P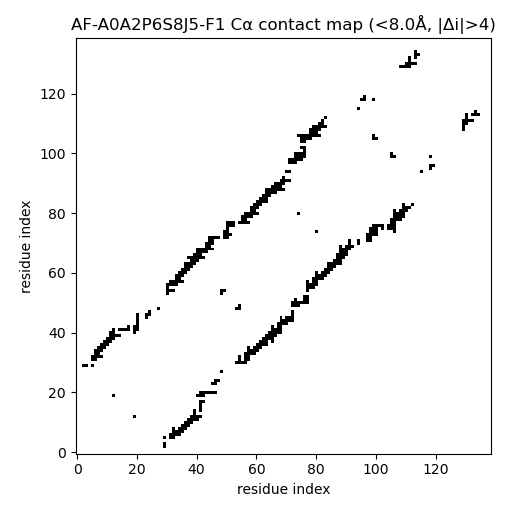rotein AF-A0A2P6S8J5-F1 (afdb_monomer)

Mean predicted aligned error: 9.59 Å

pLDDT: mean 77.45, std 19.4, range [32.59, 96.19]

Radius of gyration: 15.33 Å; Cα contacts (8 Å, |Δi|>4): 266; chains: 1; bounding box: 37×44×43 Å

Secondary structure (DSSP, 8-state):
---TT--EEEEE--S--THHHHHHHHT---TT--EEEEES---SS--GGGG-GGGTT--EEEEES-TT--S---GGG-TT--EEEEE--TT-----HHHHTT-SS-STT-SS---------SS-----TT---------

Foldseek 3Di:
DDPPPQQEDAEEDPDQDPCLQVCQQVCLDQLNHAEYHYYQAADQEGHQSVQDCSNLNHAYYAYYQNQNHQADAQNQSNARHAYYHHYNNNNPPAHAPRNNPPDPGGPQRYAQDEDHDDHPDPDDDDDPPHHDDYDDDDD

Nearest PDB structures (foldseek):
  8dre-assembly1_B  TM=5.896E-01  e=9.379E-01  Mus musculus
  8f77-assembly1_B  TM=5.896E-01  e=9.379E-01  Mus musculus
  8rts-assembly1_A  TM=6.343E-01  e=2.323E+00  Homo sapiens
  5o0o-assembly1_C  TM=6.113E-01  e=3.084E+00  Mus musculus
  8ben-assembly4_D  TM=3.947E-01  e=1.318E+00  Mus musculus

Solvent-accessible surface area (backbone atoms only — not comparable to full-atom values): 8150 Å² total; per-residue (Å²): 136,86,69,84,83,57,33,64,47,78,46,77,45,93,64,81,58,80,62,53,39,57,51,58,53,71,54,72,71,64,49,71,28,29,33,44,35,43,29,29,45,54,31,54,58,64,47,70,67,81,21,34,64,73,35,33,59,22,29,35,42,36,43,33,47,23,38,51,19,44,55,68,53,22,52,18,42,19,64,46,28,33,41,78,43,79,45,57,43,75,46,44,82,71,85,60,62,62,32,32,38,96,43,93,66,46,40,77,53,36,51,65,68,66,87,74,82,78,77,90,62,87,80,87,83,91,82,73,93,56,65,79,63,80,90,88,79,89,130

InterPro domains:
  IPR032675 Leucine-rich repeat domain superfamily [G3DSA:3.80.10.10] (1-138)
  IPR056789 R13L1/DRL21-like, LRR repeat region [PF25019] (2-88)

Sequence (139 aa):
MNKEGLNTLQLEWSGTSEKESEVLCSLEPHKKLLDLTIKGYNGFEFSKWIGHPSFSDMTHVKLENCKNCRFLPPLGQLPFLKKLWIQGLANVKSVGAEFYGECSLPFPVLENWKEWLPCKTNEEIRVFPCLRQVSISRI

Structure (mmCIF, N/CA/C/O backbone):
data_AF-A0A2P6S8J5-F1
#
_entry.id   AF-A0A2P6S8J5-F1
#
loop_
_atom_site.group_PDB
_atom_site.id
_atom_site.type_symbol
_atom_site.label_atom_id
_atom_site.label_alt_id
_atom_site.label_comp_id
_atom_site.label_asym_id
_atom_site.label_entity_id
_atom_site.label_seq_id
_atom_site.pdbx_PDB_ins_code
_atom_site.Cartn_x
_atom_site.Cartn_y
_atom_site.Cartn_z
_atom_site.occupancy
_atom_site.B_iso_or_equiv
_atom_site.auth_seq_id
_atom_site.auth_comp_id
_atom_site.auth_asym_id
_atom_site.auth_atom_id
_atom_site.pdbx_PDB_model_num
ATOM 1 N N . MET A 1 1 ? 7.234 13.595 20.182 1.00 39.31 1 MET A N 1
ATOM 2 C CA . MET A 1 1 ? 6.061 14.138 19.461 1.00 39.31 1 MET A CA 1
ATOM 3 C C . MET A 1 1 ? 5.078 13.001 19.247 1.00 39.31 1 MET A C 1
ATOM 5 O O . MET A 1 1 ? 5.419 12.052 18.553 1.00 39.31 1 MET A O 1
ATOM 9 N N . ASN A 1 2 ? 3.925 13.058 19.912 1.00 41.12 2 ASN A N 1
ATOM 10 C CA . ASN A 1 2 ? 2.904 12.014 19.875 1.00 41.12 2 ASN A CA 1
ATOM 11 C C . ASN A 1 2 ? 2.052 12.216 18.605 1.00 41.12 2 ASN A C 1
ATOM 13 O O . ASN A 1 2 ? 1.452 13.275 18.448 1.00 41.12 2 ASN A O 1
ATOM 17 N N . LYS A 1 3 ? 2.062 11.262 17.663 1.00 55.09 3 LYS A N 1
ATOM 18 C CA . LYS A 1 3 ? 1.272 11.300 16.408 1.00 55.09 3 LYS A CA 1
ATOM 19 C C . LYS A 1 3 ? -0.070 10.566 16.572 1.00 55.09 3 LYS A C 1
ATOM 21 O O . LYS A 1 3 ? -0.522 9.870 15.665 1.00 55.09 3 LYS A O 1
ATOM 26 N N . GLU A 1 4 ? -0.679 10.662 17.751 1.00 51.75 4 GLU A N 1
ATOM 27 C CA . GLU A 1 4 ? -1.990 10.070 18.014 1.00 51.75 4 GLU A CA 1
ATOM 28 C C . GLU A 1 4 ? -3.037 10.772 17.136 1.00 51.75 4 GLU A C 1
ATOM 30 O O . GLU A 1 4 ? -3.260 11.971 17.266 1.00 51.75 4 GLU A O 1
ATOM 35 N N . GLY A 1 5 ? -3.621 10.037 16.183 1.00 58.72 5 GLY A N 1
ATOM 36 C CA . GLY A 1 5 ? -4.653 10.536 15.264 1.00 58.72 5 GLY A CA 1
ATOM 37 C C . GLY A 1 5 ? -4.261 10.578 13.783 1.00 58.72 5 GLY A C 1
ATOM 38 O O . GLY A 1 5 ? -5.130 10.795 12.941 1.00 58.72 5 GLY A O 1
ATOM 39 N N . LEU A 1 6 ? -2.993 10.329 13.428 1.00 64.44 6 LEU A N 1
ATOM 40 C CA . LEU A 1 6 ? -2.601 10.136 12.025 1.00 64.44 6 LEU A CA 1
ATOM 41 C C . LEU A 1 6 ? -2.958 8.719 11.569 1.00 64.44 6 LEU A C 1
ATOM 43 O O . LEU A 1 6 ? -2.124 7.816 11.541 1.00 64.44 6 LEU A O 1
ATOM 47 N N . ASN A 1 7 ? -4.225 8.550 11.211 1.00 86.44 7 ASN A N 1
ATOM 48 C CA . ASN A 1 7 ? -4.762 7.302 10.676 1.00 86.44 7 ASN A CA 1
ATOM 49 C C . ASN A 1 7 ? -4.587 7.202 9.153 1.00 86.44 7 ASN A C 1
ATOM 51 O O . ASN A 1 7 ? -4.858 6.156 8.577 1.00 86.44 7 ASN A O 1
ATOM 55 N N . THR A 1 8 ? -4.108 8.262 8.504 1.00 91.44 8 THR A N 1
ATOM 56 C CA . THR A 1 8 ? -3.894 8.315 7.058 1.00 91.44 8 THR A CA 1
ATOM 57 C C . THR A 1 8 ? -2.481 8.801 6.769 1.00 91.44 8 THR A C 1
ATOM 59 O O . THR A 1 8 ? -2.024 9.790 7.347 1.00 91.44 8 THR A O 1
ATOM 62 N N . LEU A 1 9 ? -1.796 8.122 5.855 1.00 93.38 9 LEU A N 1
ATOM 63 C CA . LEU A 1 9 ? -0.465 8.471 5.382 1.00 93.38 9 LEU A CA 1
ATOM 64 C C . LEU A 1 9 ? -0.464 8.488 3.856 1.00 93.38 9 LEU A C 1
ATOM 66 O O . LEU A 1 9 ? -0.720 7.472 3.213 1.00 93.38 9 LEU A O 1
ATOM 70 N N . GLN A 1 10 ? -0.138 9.644 3.284 1.00 94.19 10 GLN A N 1
ATOM 71 C CA . GLN A 1 10 ? 0.053 9.804 1.850 1.00 94.19 10 GLN 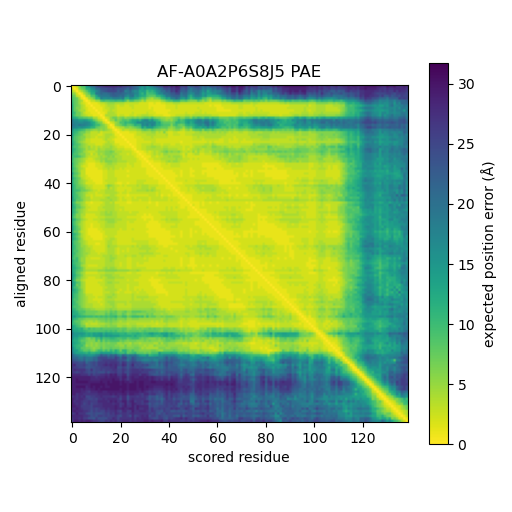A CA 1
ATOM 72 C C . GLN A 1 10 ? 1.485 10.245 1.574 1.00 94.19 10 GLN A C 1
ATOM 74 O O . GLN A 1 10 ? 1.962 11.228 2.140 1.00 94.19 10 GLN A O 1
ATOM 79 N N . LEU A 1 11 ? 2.151 9.512 0.690 1.00 93.75 11 LEU A N 1
ATOM 80 C CA . LEU A 1 11 ? 3.504 9.782 0.241 1.00 93.75 11 LEU A CA 1
ATOM 81 C C . LEU A 1 11 ? 3.511 9.834 -1.283 1.00 93.75 11 LEU A C 1
ATOM 83 O O . LEU A 1 11 ? 2.980 8.942 -1.949 1.00 93.75 11 LEU A O 1
ATOM 87 N N . GLU A 1 12 ? 4.093 10.893 -1.827 1.00 94.75 12 GLU A N 1
ATOM 88 C CA . GLU A 1 12 ? 4.126 11.143 -3.260 1.00 94.75 12 GLU A CA 1
ATOM 89 C C . GLU A 1 12 ? 5.514 11.626 -3.663 1.00 94.75 12 GLU A C 1
ATOM 91 O O . GLU A 1 12 ? 6.037 12.588 -3.099 1.00 94.75 12 GLU A O 1
ATOM 96 N N . TRP A 1 13 ? 6.103 10.932 -4.632 1.00 92.81 13 TRP A N 1
ATOM 97 C CA . TRP A 1 13 ? 7.406 11.247 -5.196 1.00 92.81 13 TRP A CA 1
ATOM 98 C C . TRP A 1 13 ? 7.263 11.658 -6.654 1.00 92.81 13 TRP A C 1
ATOM 100 O O . TRP A 1 13 ? 6.504 11.070 -7.423 1.00 92.81 13 TRP A O 1
ATOM 110 N N . SER A 1 14 ? 8.019 12.685 -7.025 1.00 84.94 14 SER A N 1
ATOM 111 C CA . SER A 1 14 ? 8.126 13.203 -8.391 1.00 84.94 14 SER A CA 1
ATOM 112 C C . SER A 1 14 ? 9.538 13.053 -8.971 1.00 84.94 14 SER A C 1
ATOM 114 O O . SER A 1 14 ? 9.790 13.495 -10.091 1.00 84.94 14 SER A O 1
ATOM 116 N N . GLY A 1 15 ? 10.462 12.451 -8.214 1.00 74.94 15 GLY A N 1
ATOM 117 C CA . GLY A 1 15 ? 11.867 12.285 -8.573 1.00 74.94 15 GLY A CA 1
ATOM 118 C C . GLY A 1 15 ? 12.255 10.835 -8.862 1.00 74.94 15 GLY A C 1
ATOM 119 O O . GLY A 1 15 ? 11.421 9.939 -8.933 1.00 74.94 15 GLY A O 1
ATOM 120 N N . THR A 1 16 ? 13.555 10.625 -9.062 1.00 69.56 16 THR A N 1
ATOM 121 C CA . THR A 1 16 ? 14.168 9.297 -9.220 1.00 69.56 16 THR A CA 1
ATOM 122 C C . THR A 1 16 ? 15.303 9.098 -8.217 1.00 69.56 16 THR A C 1
ATOM 124 O O . THR A 1 16 ? 16.317 8.478 -8.539 1.00 69.56 16 THR A O 1
ATOM 127 N N . SER A 1 17 ? 15.194 9.703 -7.034 1.00 75.75 17 SER A N 1
ATOM 128 C CA . SER A 1 17 ? 16.302 9.739 -6.077 1.00 75.75 17 SER A CA 1
ATOM 129 C C . SER A 1 17 ? 16.460 8.386 -5.387 1.00 75.75 17 SER A C 1
ATOM 131 O O . SER A 1 17 ? 15.486 7.788 -4.940 1.00 75.75 17 SER A O 1
ATOM 133 N N . GLU A 1 18 ? 17.694 7.919 -5.212 1.00 70.12 18 GLU A N 1
ATOM 134 C CA . GLU A 1 18 ? 17.965 6.686 -4.455 1.00 70.12 18 GLU A CA 1
ATOM 135 C C . GLU A 1 18 ? 17.551 6.810 -2.975 1.00 70.12 18 GLU A C 1
ATOM 137 O O . GLU A 1 18 ? 17.234 5.817 -2.320 1.00 70.12 18 GLU A O 1
ATOM 142 N N . LYS A 1 19 ? 17.441 8.048 -2.471 1.00 82.81 19 LYS A N 1
ATOM 143 C CA . LYS A 1 19 ? 17.068 8.354 -1.081 1.00 82.81 19 LYS A CA 1
ATOM 144 C C . LYS A 1 19 ? 15.608 8.049 -0.750 1.00 82.81 19 LYS A C 1
ATOM 146 O O . LYS A 1 19 ? 15.244 8.019 0.421 1.00 82.81 19 LYS A O 1
ATOM 151 N N . GLU A 1 20 ? 14.754 7.837 -1.748 1.00 87.56 20 GLU A N 1
ATOM 152 C CA . GLU A 1 20 ? 13.328 7.565 -1.524 1.00 87.56 20 GLU A CA 1
ATOM 153 C C . GLU A 1 20 ? 13.124 6.296 -0.693 1.00 87.56 20 GLU A C 1
ATOM 155 O O . GLU A 1 20 ? 12.284 6.276 0.208 1.00 87.56 20 GLU A O 1
ATOM 160 N N . SER A 1 21 ? 13.943 5.269 -0.943 1.00 87.75 21 SER A N 1
ATOM 161 C CA . SER A 1 21 ? 13.896 4.000 -0.209 1.00 87.75 21 SER A CA 1
ATOM 162 C C . SER A 1 21 ? 14.289 4.185 1.257 1.00 87.75 21 SER A C 1
ATOM 164 O O . SER A 1 21 ? 13.633 3.653 2.149 1.00 87.75 21 SER A O 1
ATOM 166 N N . GLU A 1 22 ? 15.327 4.983 1.525 1.00 87.94 22 GLU A N 1
ATOM 167 C CA . GLU A 1 22 ? 15.774 5.299 2.888 1.00 87.94 22 GLU A CA 1
ATOM 168 C C . GLU A 1 22 ? 14.699 6.062 3.667 1.00 87.94 22 GLU A C 1
ATOM 170 O O . GLU A 1 22 ? 14.434 5.751 4.832 1.00 87.94 22 GLU A O 1
ATOM 175 N N . VAL A 1 23 ? 14.042 7.025 3.013 1.00 89.94 23 VAL A N 1
ATOM 176 C CA . VAL A 1 23 ? 12.940 7.797 3.603 1.00 89.94 23 VAL A CA 1
ATOM 177 C C . VAL A 1 23 ? 11.759 6.887 3.932 1.00 89.94 23 VAL A C 1
ATOM 179 O O . VAL A 1 23 ? 11.255 6.936 5.054 1.00 89.94 23 VAL A O 1
ATOM 182 N N . LEU A 1 24 ? 11.334 6.033 2.994 1.00 90.81 24 LEU A N 1
ATOM 183 C CA . LEU A 1 24 ? 10.219 5.106 3.211 1.00 90.81 24 LEU A CA 1
ATOM 184 C C . LEU A 1 24 ? 10.516 4.114 4.346 1.00 90.81 24 LEU A C 1
ATOM 186 O O . LEU A 1 24 ? 9.639 3.839 5.171 1.00 90.81 24 LEU A O 1
ATOM 190 N N . CYS A 1 2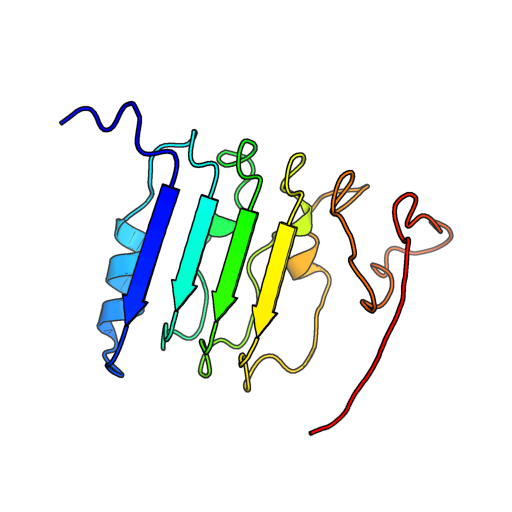5 ? 11.760 3.629 4.425 1.00 88.31 25 CYS A N 1
ATOM 191 C CA . CYS A 1 25 ? 12.211 2.730 5.485 1.00 88.31 25 CYS A CA 1
ATOM 192 C C . CYS A 1 25 ? 12.246 3.413 6.856 1.00 88.31 25 CYS A C 1
ATOM 194 O O . CYS A 1 25 ? 11.817 2.815 7.838 1.00 88.31 25 CYS A O 1
ATOM 196 N N . SER A 1 26 ? 12.711 4.661 6.925 1.00 87.06 26 SER A N 1
ATOM 197 C CA . SER A 1 26 ? 12.886 5.383 8.195 1.00 87.06 26 SER A CA 1
ATOM 198 C C . SER A 1 26 ? 11.584 5.963 8.754 1.00 87.06 26 SER A C 1
ATOM 200 O O . SER A 1 26 ? 11.548 6.411 9.898 1.00 87.06 26 SER A O 1
ATOM 202 N N . LEU A 1 27 ? 10.520 6.007 7.950 1.00 87.25 27 LEU A N 1
ATOM 203 C CA . LEU A 1 27 ? 9.283 6.688 8.319 1.00 87.25 27 LEU A CA 1
ATOM 204 C C . LEU A 1 27 ? 8.454 5.951 9.377 1.00 87.25 27 LEU A C 1
ATOM 206 O O . LEU A 1 27 ? 7.691 6.635 10.058 1.00 87.25 27 LEU A O 1
ATOM 210 N N . GLU A 1 28 ? 8.568 4.613 9.448 1.00 85.88 28 GLU A N 1
ATOM 211 C CA . GLU A 1 28 ? 7.709 3.666 10.190 1.00 85.88 28 GLU A CA 1
ATOM 212 C C . GLU A 1 28 ? 6.605 4.353 11.027 1.00 85.88 28 GLU A C 1
ATOM 214 O O . GLU A 1 28 ? 6.857 4.835 12.138 1.00 85.88 28 GLU A O 1
ATOM 219 N N . PRO A 1 29 ? 5.382 4.482 10.477 1.00 87.88 29 PRO A N 1
ATOM 220 C CA . PRO A 1 29 ? 4.339 5.284 11.096 1.00 87.88 29 PRO A CA 1
ATOM 221 C C . PRO A 1 29 ? 3.741 4.600 12.330 1.00 87.88 29 PRO A C 1
ATOM 223 O O . PRO A 1 29 ? 4.057 3.466 12.687 1.00 87.88 29 PRO A O 1
ATOM 226 N N . HIS A 1 30 ? 2.823 5.303 12.993 1.00 88.56 30 HIS A N 1
ATOM 227 C CA . HIS A 1 30 ? 2.091 4.731 14.114 1.00 88.56 30 HIS A CA 1
ATOM 228 C C . HIS A 1 30 ? 1.254 3.521 13.659 1.00 88.56 30 HIS A C 1
ATOM 230 O O . HIS A 1 30 ? 0.598 3.564 12.623 1.00 88.56 30 HIS A O 1
ATOM 236 N N . LYS A 1 31 ? 1.219 2.463 14.476 1.00 90.38 31 LYS A N 1
ATOM 237 C CA . LYS A 1 31 ? 0.576 1.169 14.164 1.00 90.38 31 LYS A CA 1
ATOM 238 C C . LYS A 1 31 ? -0.937 1.240 13.908 1.00 90.38 31 LYS A C 1
ATOM 240 O O . LYS A 1 31 ? -1.483 0.378 13.240 1.00 90.38 31 LYS A O 1
ATOM 245 N N . LYS A 1 32 ? -1.590 2.305 14.386 1.00 91.06 32 LYS A N 1
ATOM 246 C CA . LYS A 1 32 ? -3.016 2.621 14.142 1.00 91.06 32 LYS A CA 1
ATOM 247 C C . LYS A 1 32 ? -3.284 3.250 12.762 1.00 91.06 32 LYS A C 1
ATOM 249 O O . LYS A 1 32 ? -4.295 3.923 12.575 1.00 91.06 32 LYS A O 1
ATOM 254 N N . LEU A 1 33 ? -2.353 3.109 11.819 1.00 93.00 33 LEU A N 1
ATOM 255 C CA . LEU A 1 33 ? -2.529 3.591 10.455 1.00 93.00 33 LEU A CA 1
ATOM 256 C C . LEU A 1 33 ? -3.657 2.799 9.780 1.00 93.00 33 LEU A C 1
ATOM 258 O O . LEU A 1 33 ? -3.575 1.580 9.675 1.00 93.00 33 LEU A O 1
ATOM 262 N N . LEU A 1 34 ? -4.689 3.498 9.311 1.00 93.69 34 LEU A N 1
ATOM 263 C CA . LEU A 1 34 ? -5.837 2.922 8.610 1.00 93.69 34 LEU A CA 1
ATOM 264 C C . LEU A 1 34 ? -5.660 2.982 7.091 1.00 93.69 34 LEU A C 1
ATOM 266 O O . LEU A 1 34 ? -6.004 2.022 6.403 1.00 93.69 34 LEU A O 1
ATOM 270 N N . ASP A 1 35 ? -5.111 4.084 6.577 1.00 94.44 35 ASP A N 1
ATOM 271 C CA . ASP A 1 35 ? -5.055 4.364 5.145 1.00 94.44 35 ASP A CA 1
ATOM 272 C C . ASP A 1 35 ? -3.632 4.709 4.703 1.00 94.44 35 ASP A C 1
ATOM 274 O O . ASP A 1 35 ? -3.022 5.660 5.199 1.00 94.44 35 ASP A O 1
ATOM 278 N N . LEU A 1 36 ? -3.116 3.973 3.722 1.00 96.19 36 LEU A N 1
ATOM 279 C CA . LEU A 1 36 ? -1.814 4.216 3.114 1.00 96.19 36 LEU A CA 1
ATOM 280 C C . LEU A 1 36 ? -1.964 4.502 1.621 1.00 96.19 36 LEU A C 1
ATOM 282 O O . LEU A 1 36 ? -2.528 3.705 0.874 1.00 96.19 36 LEU A O 1
ATOM 286 N N . THR A 1 37 ? -1.397 5.616 1.165 1.00 95.62 37 THR A N 1
ATOM 287 C CA . THR A 1 37 ? -1.232 5.925 -0.258 1.00 95.62 37 THR A CA 1
ATOM 288 C C . THR A 1 37 ? 0.233 6.196 -0.569 1.00 95.62 37 THR A C 1
ATOM 290 O O . THR A 1 37 ? 0.838 7.086 0.022 1.00 95.62 37 THR A O 1
ATOM 293 N N . ILE A 1 38 ? 0.789 5.460 -1.528 1.00 96.06 38 ILE A N 1
ATOM 294 C CA . ILE A 1 38 ? 2.137 5.657 -2.063 1.00 96.06 38 ILE A CA 1
ATOM 295 C C . ILE A 1 38 ? 2.030 5.896 -3.567 1.00 96.06 38 ILE A C 1
ATOM 297 O O . ILE A 1 38 ? 1.482 5.065 -4.297 1.00 96.06 38 ILE A O 1
ATOM 301 N N . LYS A 1 39 ? 2.551 7.034 -4.030 1.00 94.88 39 LYS A N 1
ATOM 302 C CA . LYS A 1 39 ? 2.544 7.423 -5.441 1.00 94.88 39 LYS A CA 1
ATOM 303 C C . LYS A 1 39 ? 3.937 7.754 -5.945 1.00 94.88 39 LYS A C 1
ATOM 305 O O . LYS A 1 39 ? 4.670 8.484 -5.288 1.00 94.88 39 LYS A O 1
ATOM 310 N N . GLY A 1 40 ? 4.278 7.256 -7.129 1.00 93.44 40 GLY A N 1
ATOM 311 C CA . GLY A 1 40 ? 5.514 7.630 -7.819 1.00 93.44 40 GLY A CA 1
ATOM 3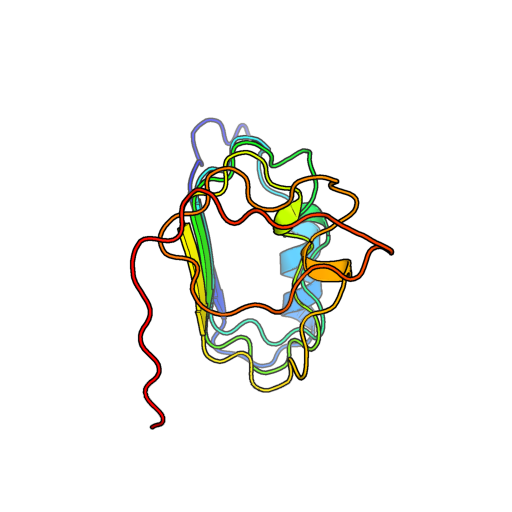12 C C . GLY A 1 40 ? 6.801 7.151 -7.142 1.00 93.44 40 GLY A C 1
ATOM 313 O O . GLY A 1 40 ? 7.873 7.578 -7.548 1.00 93.44 40 GLY A O 1
ATOM 314 N N . TYR A 1 41 ? 6.714 6.273 -6.136 1.00 94.38 41 TYR A N 1
ATOM 315 C CA . TYR A 1 41 ? 7.884 5.729 -5.447 1.00 94.38 41 TYR A CA 1
ATOM 316 C C . TYR A 1 41 ? 8.783 4.972 -6.428 1.00 94.38 41 TYR A C 1
ATOM 318 O O . TYR A 1 41 ? 8.332 4.048 -7.118 1.00 94.38 41 TYR A O 1
ATOM 326 N N . ASN A 1 42 ? 10.054 5.368 -6.491 1.00 91.06 42 ASN A N 1
ATOM 327 C CA . ASN A 1 42 ? 10.997 4.869 -7.483 1.00 91.06 42 ASN A CA 1
ATOM 328 C C . ASN A 1 42 ? 11.999 3.840 -6.927 1.00 91.06 42 ASN A C 1
ATOM 330 O O . ASN A 1 42 ? 12.913 3.424 -7.644 1.00 91.06 42 ASN A O 1
ATOM 334 N N . GLY A 1 43 ? 11.832 3.413 -5.671 1.00 90.38 43 GLY A N 1
ATOM 335 C CA . GLY A 1 43 ? 12.640 2.355 -5.067 1.00 90.38 43 GLY A CA 1
ATOM 336 C C . GLY A 1 43 ? 12.322 0.961 -5.619 1.00 90.38 43 GLY A C 1
ATOM 337 O O . GLY A 1 43 ? 11.262 0.710 -6.197 1.00 90.38 43 GLY A O 1
ATOM 338 N N . PHE A 1 44 ? 13.258 0.028 -5.439 1.00 89.25 44 PHE A N 1
ATOM 339 C CA . PHE A 1 44 ? 13.126 -1.341 -5.956 1.00 89.25 44 PHE A CA 1
ATOM 340 C C . PHE A 1 44 ? 12.154 -2.205 -5.146 1.00 89.25 44 PHE A C 1
ATOM 342 O O . PHE A 1 44 ? 11.475 -3.067 -5.712 1.00 89.25 44 PHE A O 1
ATOM 349 N N . GLU A 1 45 ? 12.082 -1.959 -3.839 1.00 89.00 45 GLU A N 1
ATOM 350 C CA . GLU A 1 45 ? 11.294 -2.722 -2.875 1.00 89.00 45 GLU A CA 1
ATOM 351 C C . GLU A 1 45 ? 10.561 -1.778 -1.923 1.00 89.00 45 GLU A C 1
ATOM 353 O O . GLU A 1 45 ? 11.047 -0.692 -1.594 1.00 89.00 45 GLU A O 1
ATOM 358 N N . PHE A 1 46 ? 9.381 -2.199 -1.476 1.00 92.44 46 PHE A N 1
ATOM 359 C CA . PHE A 1 46 ? 8.643 -1.511 -0.424 1.00 92.44 46 PHE A CA 1
ATOM 360 C C . PHE A 1 46 ? 9.224 -1.848 0.950 1.00 92.44 46 PHE A C 1
ATOM 362 O O . PHE A 1 46 ? 9.700 -2.958 1.191 1.00 92.44 46 PHE A O 1
ATOM 369 N N . SER A 1 47 ? 9.140 -0.905 1.886 1.00 91.50 47 SER A N 1
ATOM 370 C CA . SER A 1 47 ? 9.550 -1.148 3.268 1.00 91.50 47 SER A CA 1
ATOM 371 C C . SER A 1 47 ? 8.691 -2.226 3.928 1.00 91.50 47 SER A C 1
ATOM 373 O O . SER A 1 47 ? 7.468 -2.249 3.779 1.00 91.50 47 SER A O 1
ATOM 375 N N . LYS A 1 48 ? 9.334 -3.091 4.723 1.00 86.62 48 LYS A N 1
ATOM 376 C CA . LYS A 1 48 ? 8.703 -4.262 5.360 1.00 86.62 48 LYS A CA 1
ATOM 377 C C . LYS A 1 48 ? 7.481 -3.918 6.215 1.00 86.62 48 LYS A C 1
ATOM 379 O O . LYS A 1 48 ? 6.570 -4.733 6.326 1.00 86.62 48 LYS A O 1
ATOM 384 N N . TRP A 1 49 ? 7.446 -2.718 6.796 1.00 92.88 49 TRP A N 1
ATOM 385 C CA . TRP A 1 49 ? 6.351 -2.277 7.656 1.00 92.88 49 TRP A CA 1
ATOM 386 C C . TRP A 1 49 ? 4.999 -2.215 6.924 1.00 92.88 49 TRP A C 1
ATOM 388 O O . TRP A 1 49 ? 3.978 -2.475 7.548 1.00 92.88 49 TRP A O 1
ATOM 398 N N . ILE A 1 50 ? 4.977 -1.975 5.605 1.00 93.69 50 ILE A N 1
ATOM 399 C CA . ILE A 1 50 ? 3.743 -1.791 4.814 1.00 93.69 50 ILE A CA 1
ATOM 400 C C . ILE A 1 50 ? 2.843 -3.039 4.818 1.00 93.69 50 ILE A C 1
ATOM 402 O O . ILE A 1 50 ? 1.628 -2.914 4.716 1.00 93.69 50 ILE A O 1
ATOM 406 N N . GLY A 1 51 ? 3.422 -4.232 4.963 1.00 91.69 51 GLY A N 1
ATOM 407 C CA . GLY A 1 51 ? 2.665 -5.477 5.120 1.00 91.69 51 GLY A CA 1
ATOM 408 C C . GLY A 1 51 ? 2.791 -6.104 6.506 1.00 91.69 51 GLY A C 1
ATOM 409 O O . GLY A 1 51 ? 2.210 -7.151 6.744 1.00 91.69 51 GLY A O 1
ATOM 410 N N . HIS A 1 52 ? 3.557 -5.525 7.434 1.00 92.75 52 HIS A N 1
ATOM 411 C CA . HIS A 1 52 ? 3.864 -6.173 8.712 1.00 92.75 52 HIS A CA 1
ATOM 412 C C . HIS A 1 52 ? 2.603 -6.326 9.593 1.00 92.75 52 HIS A C 1
ATOM 414 O O . HIS A 1 52 ? 1.816 -5.381 9.666 1.00 92.75 52 HIS A O 1
ATOM 420 N N . PRO A 1 53 ? 2.419 -7.433 10.347 1.00 90.50 53 PRO A N 1
ATOM 421 C CA . PRO A 1 53 ? 1.187 -7.672 11.114 1.00 90.50 53 PRO A CA 1
ATOM 422 C C . PRO A 1 53 ? 0.903 -6.617 12.194 1.00 90.50 53 PRO A C 1
ATOM 424 O O . PRO A 1 53 ? -0.238 -6.418 12.589 1.00 90.50 53 PRO A O 1
ATOM 427 N N . SER A 1 54 ? 1.934 -5.888 12.641 1.00 92.56 54 SER A N 1
ATOM 428 C CA . SER A 1 54 ? 1.793 -4.714 13.524 1.00 92.56 54 SER A CA 1
ATOM 429 C C . SER A 1 54 ? 0.911 -3.599 12.951 1.00 92.56 54 SER A C 1
ATOM 431 O O . SER A 1 54 ? 0.472 -2.754 13.723 1.00 92.56 54 SER A O 1
ATOM 433 N N . PHE A 1 55 ? 0.685 -3.565 11.636 1.00 93.00 55 PHE A N 1
ATOM 434 C CA . PHE A 1 55 ? -0.194 -2.611 10.956 1.00 93.00 55 PHE A CA 1
ATOM 435 C C . PHE A 1 55 ? -1.550 -3.249 10.622 1.00 93.00 55 PHE A C 1
ATOM 437 O O . PHE A 1 55 ? -2.153 -2.953 9.593 1.00 93.00 55 PHE A O 1
ATOM 444 N N . SER A 1 56 ? -2.031 -4.145 11.493 1.00 92.00 56 SER A N 1
ATOM 445 C CA . SER A 1 56 ? -3.271 -4.903 11.304 1.00 92.00 56 SER A CA 1
ATOM 446 C C . SER A 1 56 ? -4.495 -4.033 11.048 1.00 92.00 56 SER A C 1
ATOM 448 O O . SER A 1 56 ? -5.396 -4.470 10.339 1.00 92.00 56 SER A O 1
ATOM 450 N N . ASP A 1 57 ? -4.513 -2.818 11.603 1.00 93.31 57 ASP A N 1
ATOM 451 C CA . ASP A 1 57 ? -5.626 -1.868 11.517 1.00 93.31 57 ASP A CA 1
ATOM 452 C C . ASP A 1 57 ? -5.768 -1.241 10.120 1.00 93.31 57 ASP A C 1
ATOM 454 O O . ASP A 1 57 ? -6.761 -0.566 9.847 1.00 93.31 57 ASP A O 1
ATOM 458 N N . MET A 1 58 ? -4.808 -1.467 9.219 1.00 94.38 58 MET A N 1
ATOM 459 C CA . MET A 1 58 ? -4.843 -0.911 7.874 1.00 94.38 58 MET A CA 1
ATOM 460 C C . MET A 1 58 ? -6.021 -1.481 7.075 1.00 94.38 58 MET A C 1
ATOM 462 O O . MET A 1 58 ? -6.151 -2.688 6.873 1.00 94.38 58 MET A O 1
ATOM 466 N N . THR A 1 59 ? -6.877 -0.582 6.593 1.00 93.44 59 THR A N 1
ATOM 467 C CA . THR A 1 59 ? -8.100 -0.896 5.845 1.00 93.44 59 THR A CA 1
ATOM 468 C C . THR A 1 59 ? -8.018 -0.504 4.374 1.00 93.44 59 THR A C 1
ATOM 470 O O . THR A 1 59 ? -8.690 -1.135 3.551 1.00 93.44 59 THR A O 1
ATOM 473 N N . HIS A 1 60 ? -7.181 0.479 4.023 1.00 93.44 60 HIS A N 1
ATOM 474 C CA . HIS A 1 60 ? -7.006 0.943 2.647 1.00 93.44 60 HIS A CA 1
ATOM 475 C C . HIS A 1 60 ? -5.526 1.044 2.275 1.00 93.44 60 HIS A C 1
ATOM 477 O O . HIS A 1 60 ? -4.755 1.738 2.936 1.00 93.44 60 HIS A O 1
ATOM 483 N N . VAL A 1 61 ? -5.147 0.411 1.165 1.00 94.94 61 VAL A N 1
ATOM 484 C CA . VAL A 1 61 ? -3.815 0.549 0.563 1.00 94.94 61 VAL A CA 1
ATOM 485 C C . VAL A 1 61 ? -3.947 0.953 -0.894 1.00 94.94 61 VAL A C 1
ATOM 487 O O . VAL A 1 61 ? -4.637 0.296 -1.676 1.00 94.94 61 VAL A O 1
ATOM 490 N N . LYS A 1 62 ? -3.239 2.016 -1.274 1.00 94.44 62 LYS A N 1
ATOM 491 C CA . LYS A 1 62 ? -3.115 2.478 -2.654 1.00 94.44 62 LYS A CA 1
ATOM 492 C C . LYS A 1 62 ? -1.648 2.611 -3.054 1.00 94.44 62 LYS A C 1
ATOM 494 O O . LYS A 1 62 ? -0.927 3.428 -2.490 1.00 94.44 62 LYS A O 1
ATOM 499 N N . LEU A 1 63 ? -1.234 1.850 -4.063 1.00 94.19 63 LEU A N 1
ATOM 500 C CA . LEU A 1 63 ? 0.084 1.909 -4.695 1.00 94.19 63 LEU A CA 1
ATOM 501 C C . LEU A 1 63 ? -0.094 2.354 -6.152 1.00 94.19 63 LEU A C 1
ATOM 503 O O . LEU A 1 63 ? -0.747 1.668 -6.942 1.00 94.19 63 LEU A O 1
ATOM 507 N N . GLU A 1 64 ? 0.451 3.512 -6.515 1.00 92.31 64 GLU A N 1
ATOM 508 C CA . GLU A 1 64 ? 0.226 4.123 -7.828 1.00 92.31 64 GLU A CA 1
ATOM 509 C C . GLU A 1 64 ? 1.542 4.564 -8.476 1.00 92.31 64 GLU A C 1
ATOM 511 O O . GLU A 1 64 ? 2.371 5.219 -7.850 1.00 92.31 64 GLU A O 1
ATOM 516 N N . ASN A 1 65 ? 1.742 4.228 -9.751 1.00 91.56 65 ASN A N 1
ATOM 517 C CA . ASN A 1 65 ? 2.883 4.671 -10.561 1.00 91.56 65 ASN A CA 1
ATOM 518 C C . ASN A 1 65 ? 4.266 4.370 -9.945 1.00 91.56 65 ASN A C 1
ATOM 520 O O . ASN A 1 65 ? 5.234 5.074 -10.225 1.00 91.56 65 ASN A O 1
ATOM 524 N N . CYS A 1 66 ? 4.381 3.311 -9.138 1.00 91.38 66 CYS A N 1
ATOM 525 C CA . CYS A 1 66 ? 5.638 2.868 -8.527 1.00 91.38 66 CYS A CA 1
ATOM 526 C C . CYS A 1 66 ? 6.420 1.982 -9.513 1.00 91.38 66 CYS A C 1
ATOM 528 O O . CYS A 1 66 ? 6.546 0.768 -9.344 1.00 91.38 66 CYS A O 1
ATOM 530 N N . LYS A 1 67 ? 6.847 2.577 -10.632 1.00 88.25 67 LYS A N 1
ATOM 531 C CA . LYS A 1 67 ? 7.266 1.845 -11.842 1.00 88.25 67 LYS A CA 1
ATOM 532 C C . LYS A 1 67 ? 8.487 0.952 -11.629 1.00 88.25 67 LYS A C 1
ATOM 534 O O . LYS A 1 67 ? 8.567 -0.102 -12.258 1.00 88.25 67 LYS A O 1
ATOM 539 N N . ASN A 1 68 ? 9.411 1.368 -10.763 1.00 89.94 68 ASN A N 1
ATOM 540 C CA . ASN A 1 68 ? 10.656 0.652 -10.498 1.00 89.94 68 ASN A CA 1
ATOM 541 C C . ASN A 1 68 ? 10.521 -0.498 -9.495 1.00 89.94 68 ASN A C 1
ATOM 543 O O . ASN A 1 68 ? 11.411 -1.352 -9.453 1.00 89.94 68 ASN A O 1
ATOM 547 N N . CYS A 1 69 ? 9.412 -0.567 -8.754 1.00 89.25 69 CYS A N 1
ATOM 548 C CA . CYS A 1 69 ? 9.175 -1.650 -7.811 1.00 89.25 69 CYS A CA 1
ATOM 549 C C . CYS A 1 69 ? 9.076 -2.991 -8.538 1.00 89.25 69 CYS A C 1
ATOM 551 O O . CYS A 1 69 ? 8.351 -3.129 -9.527 1.00 89.25 69 CYS A O 1
ATOM 553 N N . ARG A 1 70 ? 9.808 -3.984 -8.030 1.00 87.38 70 ARG A N 1
ATOM 554 C CA . ARG A 1 70 ? 9.826 -5.348 -8.584 1.00 87.38 70 ARG A CA 1
ATOM 555 C C . ARG A 1 70 ? 8.935 -6.308 -7.809 1.00 87.38 70 ARG A C 1
ATOM 557 O O . ARG A 1 70 ? 8.419 -7.255 -8.393 1.00 87.38 70 ARG A O 1
ATOM 564 N N . PHE A 1 71 ? 8.736 -6.028 -6.524 1.00 85.75 71 PHE A N 1
ATOM 565 C CA . PHE A 1 71 ? 7.984 -6.866 -5.599 1.00 85.75 71 PHE A CA 1
ATOM 566 C C . PHE A 1 71 ? 6.929 -6.041 -4.872 1.00 85.75 71 PHE A C 1
ATOM 568 O O . PHE A 1 71 ? 7.125 -4.855 -4.597 1.00 85.75 71 PHE A O 1
ATOM 575 N N . LEU A 1 72 ? 5.807 -6.683 -4.563 1.00 89.25 72 LEU A N 1
ATOM 576 C CA . LEU A 1 72 ? 4.761 -6.108 -3.730 1.00 89.25 72 LEU A CA 1
ATOM 577 C C . LEU A 1 72 ? 5.010 -6.458 -2.255 1.00 89.25 72 LEU A C 1
ATOM 579 O O . LEU A 1 72 ? 5.567 -7.519 -1.973 1.00 89.25 72 LEU A O 1
ATOM 583 N N . PRO A 1 73 ? 4.595 -5.598 -1.308 1.00 92.38 73 PRO A N 1
ATOM 584 C CA . PRO A 1 73 ? 4.665 -5.927 0.111 1.00 92.38 73 PRO A CA 1
ATOM 585 C C . PRO A 1 73 ? 3.676 -7.060 0.453 1.00 92.38 73 PRO A C 1
ATOM 587 O O . PRO A 1 73 ? 2.704 -7.243 -0.284 1.00 92.38 73 PRO A O 1
ATOM 590 N N . PRO A 1 74 ? 3.872 -7.793 1.566 1.00 91.81 74 PRO A N 1
ATOM 591 C CA . PRO A 1 74 ? 2.994 -8.891 1.973 1.00 91.81 74 PRO A CA 1
ATOM 592 C C . PRO A 1 74 ? 1.658 -8.349 2.492 1.00 91.81 74 PRO A C 1
ATOM 594 O O . PRO A 1 74 ? 1.428 -8.282 3.692 1.00 91.81 74 PRO A O 1
ATOM 597 N N . LEU A 1 75 ? 0.777 -7.883 1.608 1.00 91.88 75 LEU A N 1
ATOM 598 C CA . LEU A 1 75 ? -0.490 -7.260 2.002 1.00 91.88 75 LEU A CA 1
ATOM 599 C C . LEU A 1 75 ? -1.552 -8.288 2.408 1.00 91.88 75 LEU A C 1
ATOM 601 O O . LEU A 1 75 ? -2.518 -7.924 3.075 1.00 91.88 75 LEU A O 1
ATOM 605 N N . GLY A 1 76 ? -1.381 -9.561 2.038 1.00 87.88 76 GLY A N 1
ATOM 606 C CA . GLY A 1 76 ? -2.357 -10.614 2.335 1.00 87.88 76 GLY A CA 1
ATOM 607 C C . GLY A 1 76 ? -2.498 -10.931 3.809 1.00 87.88 76 GLY A C 1
ATOM 608 O O . GLY A 1 76 ? -3.573 -11.348 4.235 1.00 87.88 76 GLY A O 1
ATOM 609 N N . GLN A 1 77 ? -1.460 -10.651 4.592 1.00 89.44 77 GLN A N 1
ATOM 610 C CA . GLN A 1 77 ? -1.473 -10.859 6.033 1.00 89.44 77 GLN A CA 1
ATOM 611 C C . GLN A 1 77 ? -2.147 -9.731 6.824 1.00 89.44 77 GLN A C 1
ATOM 613 O O . GLN A 1 77 ? -2.231 -9.817 8.047 1.00 89.44 77 GLN A O 1
ATOM 618 N N . LEU A 1 78 ? -2.631 -8.679 6.153 1.00 91.81 78 LEU A N 1
ATOM 619 C CA . LEU A 1 78 ? -3.367 -7.590 6.790 1.00 91.81 78 LEU A CA 1
ATOM 620 C C . LEU A 1 78 ? -4.843 -7.997 6.965 1.00 91.81 78 LEU A C 1
ATOM 622 O O . LEU A 1 78 ? -5.593 -8.041 5.984 1.00 91.81 78 LEU A O 1
ATOM 626 N N . PRO A 1 79 ? -5.298 -8.288 8.199 1.00 89.50 79 PRO A N 1
ATOM 627 C CA . PRO A 1 79 ? -6.591 -8.928 8.434 1.00 89.50 79 PRO A CA 1
ATOM 628 C C . PRO A 1 79 ? -7.784 -8.005 8.171 1.00 89.50 79 PRO A C 1
ATOM 630 O O . PRO A 1 79 ? -8.883 -8.494 7.920 1.00 89.50 79 PRO A O 1
ATOM 633 N N . PHE A 1 80 ? -7.593 -6.684 8.222 1.00 91.50 80 PHE A N 1
ATOM 634 C CA . PHE A 1 80 ? -8.664 -5.705 8.034 1.00 91.50 80 PHE A CA 1
ATOM 635 C C . PHE A 1 80 ? -8.582 -4.949 6.707 1.00 91.50 80 PHE A C 1
ATOM 637 O O . PHE A 1 80 ? -9.347 -4.002 6.508 1.00 91.50 80 PHE A O 1
ATOM 644 N N . LEU A 1 81 ? -7.719 -5.374 5.777 1.00 91.94 81 LEU A N 1
ATOM 645 C CA . LEU A 1 81 ? -7.578 -4.710 4.487 1.00 91.94 81 LEU A CA 1
ATOM 646 C C . LEU A 1 81 ? -8.844 -4.903 3.638 1.00 91.94 81 LEU A C 1
ATOM 648 O O . LEU A 1 81 ? -9.123 -5.998 3.152 1.00 91.94 81 LEU A O 1
ATOM 652 N N . LYS A 1 82 ? -9.602 -3.818 3.453 1.00 89.44 82 LYS A N 1
ATOM 653 C CA . LYS A 1 82 ? -10.878 -3.791 2.721 1.00 89.44 82 LYS A CA 1
ATOM 654 C C . LYS A 1 82 ? -10.727 -3.289 1.300 1.00 89.44 82 LYS A C 1
ATOM 656 O O . LYS A 1 82 ? -11.392 -3.804 0.409 1.00 89.44 82 LYS A O 1
ATOM 661 N N . LYS A 1 83 ? -9.860 -2.300 1.067 1.00 88.06 83 LYS A N 1
ATOM 662 C CA . LYS A 1 83 ? -9.640 -1.747 -0.273 1.00 88.06 83 LYS A CA 1
ATOM 663 C C . LYS A 1 83 ? -8.168 -1.770 -0.629 1.00 88.06 83 LYS A C 1
ATOM 665 O O . LYS A 1 83 ? -7.330 -1.217 0.080 1.00 88.06 83 LYS A O 1
ATOM 670 N N . LEU A 1 84 ? -7.885 -2.367 -1.775 1.00 91.12 84 LEU A N 1
ATOM 671 C CA . LEU A 1 84 ? -6.558 -2.438 -2.353 1.00 91.12 84 LEU A CA 1
ATOM 672 C C . LEU A 1 84 ? -6.603 -1.8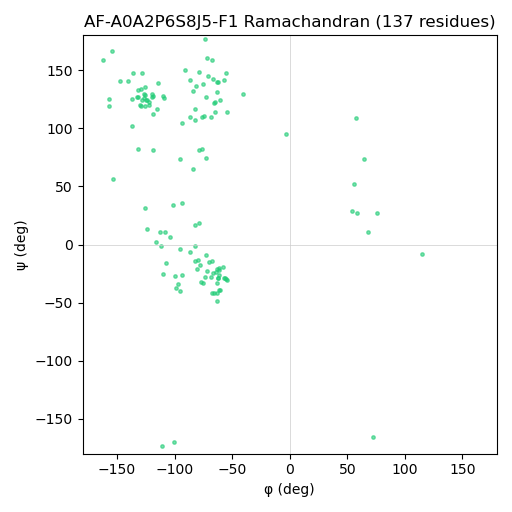68 -3.768 1.00 91.12 84 LEU A C 1
ATOM 674 O O . LEU A 1 84 ? -7.366 -2.340 -4.610 1.00 91.12 84 LEU A O 1
ATOM 678 N N . TRP A 1 85 ? -5.767 -0.870 -4.028 1.00 88.62 85 TRP A N 1
ATOM 679 C CA . TRP A 1 85 ? -5.575 -0.291 -5.352 1.00 88.62 85 TRP A CA 1
ATOM 680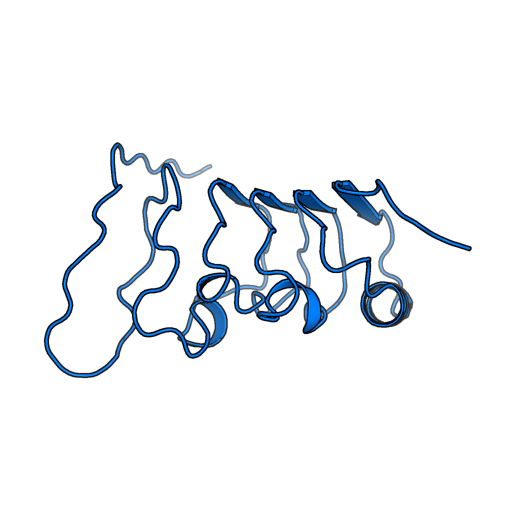 C C . TRP A 1 85 ? -4.108 -0.387 -5.749 1.00 88.62 85 TRP A C 1
ATOM 682 O O . TRP A 1 85 ? -3.248 0.181 -5.081 1.00 88.62 85 TRP A O 1
ATOM 692 N N . ILE A 1 86 ? -3.819 -1.077 -6.849 1.00 88.88 86 ILE A N 1
ATOM 693 C CA . ILE A 1 86 ? -2.467 -1.210 -7.398 1.00 88.88 86 ILE A CA 1
ATOM 694 C C . ILE A 1 86 ? -2.533 -0.852 -8.881 1.00 88.88 86 ILE A C 1
ATOM 696 O O . ILE A 1 86 ? -3.242 -1.504 -9.644 1.00 88.88 86 ILE A O 1
ATOM 700 N N . GLN A 1 87 ? -1.799 0.179 -9.299 1.00 86.19 87 GLN A N 1
ATOM 701 C CA . GLN A 1 87 ? -1.773 0.631 -10.692 1.00 86.19 87 GLN A CA 1
ATOM 702 C C . GLN A 1 87 ? -0.398 1.186 -11.066 1.00 86.19 87 GLN A C 1
ATOM 704 O O . GLN A 1 87 ? 0.208 1.926 -10.299 1.00 86.19 87 GLN A O 1
ATOM 709 N N . GLY A 1 88 ? 0.080 0.897 -12.279 1.00 84.31 88 GLY A N 1
ATOM 710 C CA . GLY A 1 88 ? 1.294 1.529 -12.812 1.00 84.31 88 GLY A CA 1
ATOM 711 C C . GLY A 1 88 ? 2.609 0.992 -12.230 1.00 84.31 88 GLY A C 1
ATOM 712 O O . GLY A 1 88 ? 3.601 1.718 -12.201 1.00 84.31 88 GLY A O 1
ATOM 713 N N . LEU A 1 89 ? 2.635 -0.267 -11.776 1.00 88.38 89 LEU A N 1
ATOM 714 C CA . LEU A 1 89 ? 3.835 -0.968 -11.295 1.00 88.38 89 LEU A CA 1
ATOM 715 C C . LEU A 1 89 ? 4.460 -1.809 -12.427 1.00 88.38 89 LEU A C 1
ATOM 717 O O . LEU A 1 89 ? 4.332 -3.029 -12.461 1.00 88.38 89 LEU A O 1
ATOM 721 N N . ALA A 1 90 ? 5.108 -1.153 -13.393 1.00 84.12 90 ALA A N 1
ATOM 722 C CA . ALA A 1 90 ? 5.558 -1.770 -14.653 1.00 84.12 90 ALA A CA 1
ATOM 723 C C . ALA A 1 90 ? 6.581 -2.924 -14.505 1.00 84.12 90 ALA A C 1
ATOM 725 O O . ALA A 1 90 ? 6.674 -3.805 -15.374 1.00 84.12 90 ALA A O 1
ATOM 726 N N . ASN A 1 91 ? 7.362 -2.924 -13.421 1.00 84.56 91 ASN A N 1
ATOM 727 C CA . ASN A 1 91 ? 8.401 -3.925 -13.173 1.00 84.56 91 ASN A CA 1
ATOM 728 C C . ASN A 1 91 ? 7.953 -5.099 -12.294 1.00 84.56 91 ASN A C 1
ATOM 730 O O . ASN A 1 91 ? 8.707 -6.066 -12.181 1.00 84.56 91 ASN A O 1
ATOM 734 N N . VAL A 1 92 ? 6.726 -5.083 -11.765 1.00 82.50 92 VAL A N 1
ATOM 735 C CA . VAL A 1 92 ? 6.122 -6.261 -11.130 1.00 82.50 92 VAL A CA 1
ATOM 736 C C . VAL A 1 92 ? 5.673 -7.216 -12.237 1.00 82.50 92 VAL A C 1
ATOM 738 O O . VAL A 1 92 ? 4.764 -6.910 -13.007 1.00 82.50 92 VAL A O 1
ATOM 741 N N . LYS A 1 93 ? 6.359 -8.356 -12.369 1.00 79.06 93 LYS A N 1
ATOM 742 C CA . LYS A 1 93 ? 6.111 -9.334 -13.452 1.00 79.06 93 LYS A CA 1
ATOM 743 C C . LYS A 1 93 ? 5.142 -10.440 -13.070 1.00 79.06 93 LYS A C 1
ATOM 745 O O . LYS A 1 93 ? 4.488 -11.015 -13.933 1.00 79.06 93 LYS A O 1
ATOM 750 N N . SER A 1 94 ? 5.066 -10.738 -11.787 1.00 75.38 94 SER A N 1
ATOM 751 C CA . SER A 1 94 ? 4.216 -11.774 -11.233 1.00 75.38 94 SER A CA 1
ATOM 752 C C . SER A 1 94 ? 3.906 -11.430 -9.793 1.00 75.38 94 SER A C 1
ATOM 754 O O . SER A 1 94 ? 4.562 -10.583 -9.188 1.00 75.38 94 SER A O 1
ATOM 756 N N . VAL A 1 95 ? 2.930 -12.137 -9.250 1.00 76.44 95 VAL A N 1
ATOM 757 C CA . VAL A 1 95 ? 2.582 -12.055 -7.845 1.00 76.44 95 VAL A CA 1
ATOM 758 C C . VAL A 1 95 ? 2.787 -13.441 -7.282 1.00 76.44 95 VAL A C 1
ATOM 760 O O . VAL A 1 95 ? 2.085 -14.374 -7.680 1.00 76.44 95 VAL A O 1
ATOM 763 N N . GLY A 1 96 ? 3.781 -13.584 -6.417 1.00 74.88 96 GLY A N 1
ATOM 764 C CA . GLY A 1 96 ? 4.055 -14.837 -5.742 1.00 74.88 96 GLY A CA 1
ATOM 765 C C . GLY A 1 96 ? 3.511 -14.867 -4.317 1.00 74.88 96 GLY A C 1
ATOM 766 O O . GLY A 1 96 ? 2.752 -13.999 -3.876 1.00 74.88 96 GLY A O 1
ATOM 767 N N . ALA A 1 97 ? 3.913 -15.912 -3.596 1.00 79.69 97 ALA A N 1
ATOM 768 C CA . ALA A 1 97 ? 3.542 -16.149 -2.204 1.00 79.69 97 ALA A CA 1
ATOM 769 C C . ALA A 1 97 ? 3.922 -14.974 -1.283 1.00 79.69 97 ALA A C 1
ATOM 771 O O . ALA A 1 97 ? 3.222 -14.710 -0.307 1.00 79.69 97 ALA A O 1
ATOM 772 N N . GLU A 1 98 ? 4.970 -14.219 -1.628 1.00 82.31 98 GLU A N 1
ATOM 773 C CA . GLU A 1 98 ? 5.431 -13.048 -0.881 1.00 82.31 98 GLU A CA 1
ATOM 774 C C . GLU A 1 98 ? 4.347 -11.985 -0.702 1.00 82.31 98 GLU A C 1
ATOM 776 O O . GLU A 1 98 ? 4.347 -11.278 0.298 1.00 82.31 98 GLU A O 1
ATOM 781 N N . PHE A 1 99 ? 3.396 -11.888 -1.631 1.00 86.00 99 PHE A N 1
ATOM 782 C CA . PHE A 1 99 ? 2.308 -10.922 -1.542 1.00 86.00 99 PHE A CA 1
ATOM 783 C C . PHE A 1 99 ? 1.220 -11.336 -0.543 1.00 86.00 99 PHE A C 1
ATOM 785 O O . PHE A 1 99 ? 0.590 -10.491 0.096 1.00 86.00 99 PHE A O 1
ATOM 792 N N . TYR A 1 100 ? 1.001 -12.642 -0.403 1.00 83.12 100 TYR A N 1
ATOM 793 C CA . TYR A 1 100 ? 0.007 -13.207 0.507 1.00 83.12 100 TYR A CA 1
ATOM 794 C C . TYR A 1 100 ? 0.528 -13.271 1.951 1.00 83.12 100 TYR A C 1
ATOM 796 O O . TYR A 1 100 ? -0.273 -13.272 2.887 1.00 83.12 100 TYR A O 1
ATOM 804 N N . GLY A 1 101 ? 1.854 -13.251 2.128 1.00 83.06 101 GLY A N 1
ATOM 805 C CA . GLY A 1 101 ? 2.509 -13.380 3.426 1.00 83.06 101 GLY A CA 1
ATOM 806 C C . GLY A 1 101 ? 2.421 -14.803 3.980 1.00 83.06 101 GLY A C 1
ATOM 807 O O . GLY A 1 101 ? 2.054 -15.741 3.276 1.00 83.06 101 GLY A O 1
ATOM 808 N N . GLU A 1 102 ? 2.725 -14.971 5.265 1.00 80.69 102 GLU A N 1
ATOM 809 C CA . GLU A 1 102 ? 2.640 -16.274 5.954 1.00 80.69 102 GLU A CA 1
ATOM 810 C C . GLU A 1 102 ? 1.206 -16.619 6.417 1.00 80.69 102 GLU A C 1
ATOM 812 O O . GLU A 1 102 ? 0.998 -17.479 7.273 1.00 80.69 102 GLU A O 1
ATOM 817 N N . CYS A 1 103 ? 0.188 -15.944 5.872 1.00 69.69 103 CYS A N 1
ATOM 818 C CA . CYS A 1 103 ? -1.201 -16.133 6.277 1.00 69.69 103 CYS A CA 1
ATOM 819 C C . CYS A 1 103 ? -1.873 -17.309 5.562 1.00 69.69 103 CYS A C 1
ATOM 821 O O . CYS A 1 103 ? -1.870 -17.407 4.338 1.00 69.69 103 CYS A O 1
ATOM 823 N N . SER A 1 104 ? -2.550 -18.152 6.347 1.00 71.88 104 SER A N 1
ATOM 824 C CA . SER A 1 104 ? -3.352 -19.277 5.848 1.00 71.88 104 SER A CA 1
ATOM 825 C C . SER A 1 104 ? -4.606 -18.841 5.082 1.00 71.88 104 SER A C 1
ATOM 827 O O . SER A 1 104 ? -5.072 -19.559 4.203 1.00 71.88 104 SER A O 1
ATOM 829 N N . LEU A 1 105 ? -5.151 -17.663 5.404 1.00 76.69 105 LEU A N 1
ATOM 830 C CA . LEU A 1 105 ? -6.320 -17.066 4.756 1.00 76.69 105 LEU A CA 1
ATOM 831 C C . LEU A 1 105 ? -6.027 -15.600 4.413 1.00 76.69 105 LEU A C 1
ATOM 833 O O . LEU A 1 105 ? -6.381 -14.706 5.186 1.00 76.69 105 LEU A O 1
ATOM 837 N N . PRO A 1 106 ? -5.341 -15.334 3.290 1.00 81.94 106 PRO A N 1
ATOM 838 C CA . PRO A 1 106 ? -4.976 -13.977 2.927 1.00 81.94 106 PRO A CA 1
ATOM 839 C C . PRO A 1 106 ? -6.204 -13.164 2.488 1.00 81.94 106 PRO A C 1
ATOM 841 O O . PRO A 1 106 ? -7.101 -13.688 1.826 1.00 81.94 106 PRO A O 1
ATOM 844 N N . PHE A 1 107 ? -6.214 -11.868 2.816 1.00 83.25 107 PHE A N 1
ATOM 845 C CA . PHE A 1 107 ? -7.258 -10.908 2.415 1.00 83.25 107 PHE A CA 1
ATOM 846 C C . PHE A 1 107 ? -8.702 -11.299 2.810 1.00 83.25 107 PHE A C 1
ATOM 848 O O . PHE A 1 107 ? -9.604 -11.276 1.967 1.00 83.25 107 PHE A O 1
ATOM 855 N N . PRO A 1 108 ? -8.976 -11.619 4.090 1.00 80.62 108 PRO A N 1
ATOM 856 C CA . PRO A 1 108 ? -10.256 -12.202 4.510 1.00 80.62 108 PRO A CA 1
ATOM 857 C C . PRO A 1 108 ? -11.473 -11.284 4.296 1.00 80.62 108 PRO A C 1
ATOM 859 O O . PRO A 1 108 ? -12.599 -11.768 4.188 1.00 80.62 108 PRO A O 1
ATOM 862 N N . VAL A 1 109 ? -11.265 -9.964 4.229 1.00 82.69 109 VAL A N 1
ATOM 863 C CA . VAL A 1 109 ? -12.332 -8.950 4.120 1.00 82.69 109 VAL A CA 1
ATOM 864 C C . VAL A 1 109 ? -12.182 -8.031 2.905 1.00 82.69 109 VAL A C 1
ATOM 866 O O . VAL A 1 109 ? -12.839 -6.992 2.839 1.00 82.69 109 VAL A O 1
ATOM 869 N N . LEU A 1 110 ? -11.318 -8.383 1.949 1.00 79.69 110 LEU A N 1
ATOM 870 C CA . LEU A 1 110 ? -11.009 -7.507 0.824 1.00 79.69 110 LEU A CA 1
ATOM 871 C C . LEU A 1 110 ? -12.179 -7.430 -0.168 1.00 79.69 110 LEU A C 1
ATOM 873 O O . LEU A 1 110 ? -12.689 -8.441 -0.659 1.00 79.69 110 LEU A O 1
ATOM 877 N N . GLU A 1 111 ? -12.605 -6.210 -0.475 1.00 78.75 111 GLU A N 1
ATOM 878 C CA . GLU A 1 111 ? -13.728 -5.922 -1.360 1.00 78.75 111 GLU A CA 1
ATOM 879 C C . GLU A 1 111 ? -13.268 -5.864 -2.828 1.00 78.75 111 GLU A C 1
ATOM 881 O O . GLU A 1 111 ? -12.221 -5.305 -3.151 1.00 78.75 111 GLU A O 1
ATOM 886 N N . ASN A 1 112 ? -14.092 -6.381 -3.748 1.00 63.09 112 ASN A N 1
ATOM 887 C CA . ASN A 1 112 ? -13.941 -6.211 -5.206 1.00 63.09 112 ASN A CA 1
ATOM 888 C C . ASN A 1 112 ? -12.619 -6.715 -5.823 1.00 63.09 112 ASN A C 1
ATOM 890 O O . ASN A 1 112 ? -12.206 -6.221 -6.875 1.00 63.09 112 ASN A O 1
ATOM 894 N N . TRP A 1 113 ? -11.963 -7.703 -5.215 1.00 60.38 113 TRP A N 1
ATOM 895 C CA . TRP A 1 113 ? -10.650 -8.163 -5.665 1.00 60.38 113 TRP A CA 1
ATOM 896 C C . TRP A 1 113 ? -10.736 -9.231 -6.760 1.00 60.38 113 TRP A C 1
ATOM 898 O O . TRP A 1 113 ? -11.193 -10.333 -6.498 1.00 60.38 113 TRP A O 1
ATOM 908 N N . LYS A 1 114 ? -10.352 -8.893 -8.000 1.00 49.78 114 LYS A N 1
ATOM 909 C CA . LYS A 1 114 ? -10.886 -9.576 -9.193 1.00 49.78 114 LYS A CA 1
ATOM 910 C C . LYS A 1 114 ? -10.059 -10.713 -9.811 1.00 49.78 114 LYS A C 1
ATOM 912 O O . LYS A 1 114 ? -10.684 -11.643 -10.297 1.00 49.78 114 LYS A O 1
ATOM 917 N N . GLU A 1 115 ? -8.723 -10.713 -9.807 1.00 46.69 115 GLU A N 1
ATOM 918 C CA . GLU A 1 115 ? -7.960 -11.572 -10.755 1.00 46.69 115 GLU A CA 1
ATOM 919 C C . GLU A 1 115 ? -6.548 -11.989 -10.304 1.00 46.69 115 GLU A C 1
ATOM 921 O O . GLU A 1 115 ? -5.558 -11.706 -10.975 1.00 46.69 115 GLU A O 1
ATOM 926 N N . TRP A 1 116 ? -6.404 -12.634 -9.148 1.00 52.41 116 TRP A N 1
ATOM 927 C CA . TRP A 1 116 ? -5.079 -13.073 -8.691 1.00 52.41 116 TRP A CA 1
ATOM 928 C C . TRP A 1 116 ? -5.068 -14.593 -8.543 1.00 52.41 116 TRP A C 1
ATOM 930 O O . TRP A 1 116 ? -5.999 -15.178 -7.988 1.00 52.41 116 TRP A O 1
ATOM 940 N N . LEU A 1 117 ? -4.051 -15.233 -9.135 1.00 47.78 117 LEU A N 1
ATOM 941 C CA . LEU A 1 117 ? -3.898 -16.689 -9.149 1.00 47.78 117 LEU A CA 1
ATOM 942 C C . LEU A 1 117 ? -3.907 -17.237 -7.710 1.00 47.78 117 LEU A C 1
ATOM 944 O O . LEU A 1 117 ? -3.433 -16.555 -6.803 1.00 47.78 117 LEU A O 1
ATOM 948 N N . PRO A 1 118 ? -4.426 -18.454 -7.473 1.00 47.31 118 PRO A N 1
ATOM 949 C CA . PRO A 1 118 ? -4.467 -19.025 -6.132 1.00 47.31 118 PRO A CA 1
ATOM 950 C C . PRO A 1 118 ? -3.070 -19.102 -5.510 1.00 47.31 118 PRO A C 1
ATOM 952 O O . PRO A 1 118 ? -2.103 -19.451 -6.195 1.00 47.31 118 PRO A O 1
ATOM 955 N N . CYS A 1 119 ? -2.990 -18.835 -4.203 1.00 41.75 119 CYS A N 1
ATOM 956 C CA . CYS A 1 119 ? -1.806 -19.130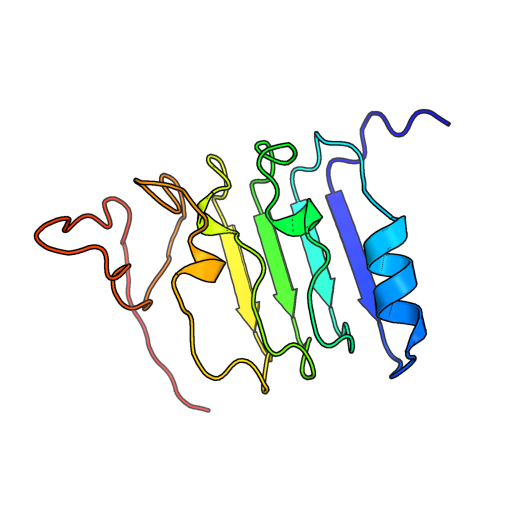 -3.405 1.00 41.75 119 CYS A CA 1
ATOM 957 C C . CYS A 1 119 ? -1.492 -20.622 -3.589 1.00 41.75 119 CYS A C 1
ATOM 959 O O . CYS A 1 119 ? -2.312 -21.479 -3.255 1.00 41.75 119 CYS A O 1
ATOM 961 N N . LYS A 1 120 ? -0.354 -20.951 -4.210 1.00 44.62 120 LYS A N 1
ATOM 962 C CA . LYS A 1 120 ? 0.070 -22.344 -4.368 1.00 44.62 120 LYS A CA 1
ATOM 963 C C . LYS A 1 120 ? 0.621 -22.831 -3.035 1.00 44.62 120 LYS A C 1
ATOM 965 O O . LYS A 1 120 ? 1.829 -22.861 -2.832 1.00 44.62 120 LYS A O 1
ATOM 970 N N . THR A 1 121 ? -0.270 -23.235 -2.148 1.00 43.38 121 THR A N 1
ATOM 971 C CA . THR A 1 121 ? 0.050 -24.214 -1.115 1.00 43.38 121 THR A CA 1
ATOM 972 C C . THR A 1 121 ? -0.682 -25.489 -1.485 1.00 43.38 121 THR A C 1
ATOM 974 O O . THR A 1 121 ? -1.866 -25.452 -1.812 1.00 43.38 121 THR A O 1
ATOM 977 N N . ASN A 1 122 ? 0.082 -26.575 -1.560 1.00 44.56 122 ASN A N 1
ATOM 978 C CA . ASN A 1 122 ? -0.339 -27.891 -2.018 1.00 44.56 122 ASN A CA 1
ATOM 979 C C . ASN A 1 122 ? -1.739 -28.268 -1.517 1.00 44.56 122 ASN A C 1
ATOM 981 O O . ASN A 1 122 ? -2.002 -28.187 -0.326 1.00 44.56 122 ASN A O 1
ATOM 985 N N . GLU A 1 123 ? -2.563 -28.694 -2.475 1.00 47.88 123 GLU A N 1
ATOM 986 C CA . GLU A 1 123 ? -3.831 -29.411 -2.324 1.00 47.88 123 GLU A CA 1
ATOM 987 C C . GLU A 1 123 ? -4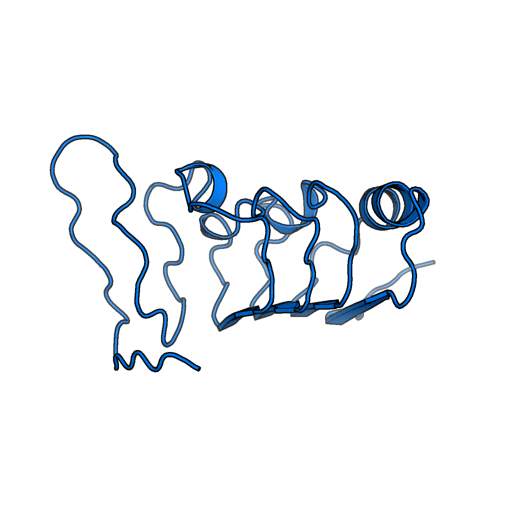.919 -28.709 -1.479 1.00 47.88 123 GLU A C 1
ATOM 989 O O . GLU A 1 123 ? -4.882 -28.622 -0.261 1.00 47.88 123 GLU A O 1
ATOM 994 N N . GLU A 1 124 ? -5.947 -28.244 -2.199 1.00 46.22 124 GLU A N 1
ATOM 995 C CA . GLU A 1 124 ? -7.294 -27.932 -1.702 1.00 46.22 124 GLU A CA 1
ATOM 996 C C . GLU A 1 124 ? -7.474 -26.796 -0.681 1.00 46.22 124 GLU A C 1
ATOM 998 O O . GLU A 1 124 ? -7.921 -27.033 0.432 1.00 46.22 124 GLU A O 1
ATOM 1003 N N . ILE A 1 125 ? -7.362 -25.527 -1.102 1.00 40.81 125 ILE A N 1
ATOM 1004 C CA . ILE A 1 125 ? -8.221 -24.472 -0.524 1.00 40.81 125 ILE A CA 1
ATOM 1005 C C . ILE A 1 125 ? -8.751 -23.553 -1.633 1.00 40.81 125 ILE A C 1
ATOM 1007 O O . ILE A 1 125 ? -8.068 -22.668 -2.145 1.00 40.81 125 ILE A O 1
ATOM 1011 N N . ARG A 1 126 ? -10.017 -23.771 -2.007 1.00 50.94 126 ARG A N 1
ATOM 1012 C CA . ARG A 1 126 ? -10.833 -22.833 -2.791 1.00 50.94 126 ARG A CA 1
ATOM 1013 C C . ARG A 1 126 ? -11.637 -21.956 -1.837 1.00 50.94 126 ARG A C 1
ATOM 1015 O O . ARG A 1 126 ? -12.672 -22.426 -1.383 1.00 50.94 126 ARG A O 1
ATOM 1022 N N . VAL A 1 127 ? -11.276 -20.689 -1.614 1.00 42.06 127 VAL A N 1
ATOM 1023 C CA . VAL A 1 127 ? -12.275 -19.696 -1.168 1.00 42.06 127 VAL A CA 1
ATOM 1024 C C . VAL A 1 127 ? -11.852 -18.260 -1.511 1.00 42.06 127 VAL A C 1
ATOM 1026 O O . VAL A 1 127 ? -10.859 -17.763 -0.997 1.00 42.06 127 VAL A O 1
ATOM 1029 N N . PHE A 1 128 ? -12.657 -17.565 -2.319 1.00 43.12 128 PHE A N 1
ATOM 1030 C CA . PHE A 1 128 ? -12.726 -16.097 -2.348 1.00 43.12 128 PHE A CA 1
ATOM 1031 C C . PHE A 1 128 ? -14.163 -15.705 -1.967 1.00 43.12 128 PHE A C 1
ATOM 1033 O O . PHE A 1 128 ? -14.996 -15.499 -2.851 1.00 43.12 128 PHE A O 1
ATOM 1040 N N . PRO A 1 129 ? -14.514 -15.671 -0.668 1.00 44.12 129 PRO A N 1
ATOM 1041 C CA . PRO A 1 129 ? -15.912 -15.589 -0.232 1.00 44.12 129 PRO A CA 1
ATOM 1042 C C . PRO A 1 129 ? -16.594 -14.248 -0.569 1.00 44.12 129 PRO A C 1
ATOM 1044 O O . PRO A 1 129 ? -17.818 -14.156 -0.533 1.00 44.12 129 PRO A O 1
ATOM 1047 N N . CYS A 1 130 ? -15.824 -13.217 -0.932 1.00 41.25 130 CYS A N 1
ATOM 1048 C CA . CYS A 1 130 ? -16.305 -11.840 -1.098 1.00 41.25 130 CYS A CA 1
ATOM 1049 C C . CYS A 1 130 ? -16.271 -11.320 -2.551 1.00 41.25 130 CYS A C 1
ATOM 1051 O O . CYS A 1 130 ? -16.467 -10.123 -2.781 1.00 41.25 130 CYS A O 1
ATOM 1053 N N . LEU A 1 131 ? -16.035 -12.183 -3.546 1.00 39.44 131 LEU A N 1
ATOM 1054 C CA . LEU A 1 131 ? -15.928 -11.775 -4.950 1.00 39.44 131 LEU A CA 1
ATOM 1055 C C . LEU A 1 131 ? -17.308 -11.445 -5.552 1.00 39.44 131 LEU A C 1
ATOM 1057 O O . LEU A 1 131 ? -18.126 -12.337 -5.759 1.00 39.44 131 LEU A O 1
ATOM 1061 N N . ARG A 1 132 ? -17.578 -10.165 -5.849 1.00 41.47 132 ARG A N 1
ATOM 1062 C CA . ARG A 1 132 ? -18.912 -9.700 -6.299 1.00 41.47 132 ARG A CA 1
ATOM 1063 C C . ARG A 1 132 ? -19.027 -9.309 -7.776 1.00 41.47 132 ARG A C 1
ATOM 1065 O O . ARG A 1 132 ? -20.138 -9.192 -8.277 1.00 41.47 132 ARG A O 1
ATOM 1072 N N . GLN A 1 133 ? -17.928 -9.086 -8.491 1.00 34.94 133 GLN A N 1
ATOM 1073 C CA . GLN A 1 133 ? -17.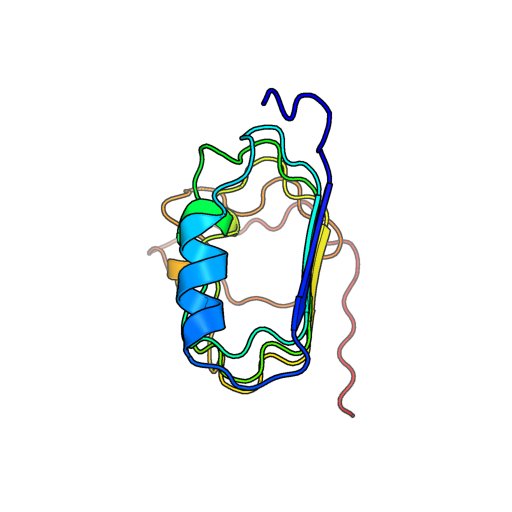953 -8.645 -9.896 1.00 34.94 133 GLN A CA 1
ATOM 1074 C C . GLN A 1 133 ? -16.586 -8.916 -10.540 1.00 34.94 133 GLN A C 1
ATOM 1076 O O . GLN A 1 133 ? -15.629 -8.970 -9.787 1.00 34.94 133 GLN A O 1
ATOM 1081 N N . VAL A 1 134 ? -16.452 -9.004 -11.876 1.00 41.31 134 VAL A N 1
ATOM 1082 C CA . VAL A 1 134 ? -15.163 -9.084 -12.624 1.00 41.31 134 VAL A CA 1
ATOM 1083 C C . VAL A 1 134 ? -15.227 -8.242 -13.913 1.00 41.31 134 VAL A C 1
ATOM 1085 O O . VAL A 1 134 ? -16.288 -8.186 -14.534 1.00 41.31 134 VAL A O 1
ATOM 1088 N N . SER A 1 135 ? -14.145 -7.539 -14.293 1.00 33.41 135 SER A N 1
ATOM 1089 C CA . SER A 1 135 ? -14.018 -6.828 -15.587 1.00 33.41 135 SER A CA 1
ATOM 1090 C C . SER A 1 135 ? -12.544 -6.608 -15.970 1.00 33.41 135 SER A C 1
ATOM 1092 O O . SER A 1 135 ? -11.819 -5.977 -15.205 1.00 33.41 135 SER A O 1
ATOM 1094 N N . ILE A 1 136 ? -12.146 -7.059 -17.168 1.00 39.06 136 ILE A N 1
ATOM 1095 C CA . ILE A 1 136 ? -10.821 -6.831 -17.775 1.00 39.06 136 ILE A CA 1
ATOM 1096 C C . ILE A 1 136 ? -10.980 -5.879 -18.953 1.00 39.06 136 ILE A C 1
ATOM 1098 O O . ILE A 1 136 ? -11.747 -6.162 -19.873 1.00 39.06 136 ILE A O 1
ATOM 1102 N N . SER A 1 137 ? -10.204 -4.801 -18.980 1.00 33.19 137 SER A N 1
ATOM 1103 C CA . SER A 1 137 ? -10.029 -3.973 -20.174 1.00 33.19 137 SER A CA 1
ATOM 1104 C C . SER A 1 137 ? -8.549 -3.697 -20.390 1.00 33.19 137 SER A C 1
ATOM 1106 O O . SER A 1 137 ? -7.866 -3.219 -19.484 1.00 33.19 137 SER A O 1
ATOM 1108 N N . ARG A 1 138 ? -8.063 -3.994 -21.595 1.00 32.59 138 ARG A N 1
ATOM 1109 C CA . ARG A 1 138 ? -6.748 -3.550 -22.060 1.00 32.59 138 ARG A CA 1
ATOM 1110 C C . ARG A 1 138 ? -6.873 -2.114 -22.567 1.00 32.59 138 ARG A C 1
ATOM 1112 O O . ARG A 1 138 ? -7.838 -1.814 -23.268 1.00 32.59 138 ARG A O 1
ATOM 1119 N N . ILE A 1 139 ? -5.909 -1.272 -22.209 1.00 41.81 139 ILE A N 1
ATOM 1120 C CA . ILE A 1 139 ? -5.601 -0.029 -22.925 1.00 41.81 139 ILE A CA 1
ATOM 1121 C C . ILE A 1 139 ? -4.340 -0.306 -23.734 1.00 41.81 139 ILE A C 1
ATOM 1123 O O . ILE A 1 139 ? -3.424 -0.932 -23.149 1.00 41.81 139 ILE A O 1
#

Organism: Rosa chinensis (NCBI:txid74649)